Protein AF-A0A7A7B382-F1 (afdb_monomer_lite)

pLDDT: mean 95.27, std 3.81, range [75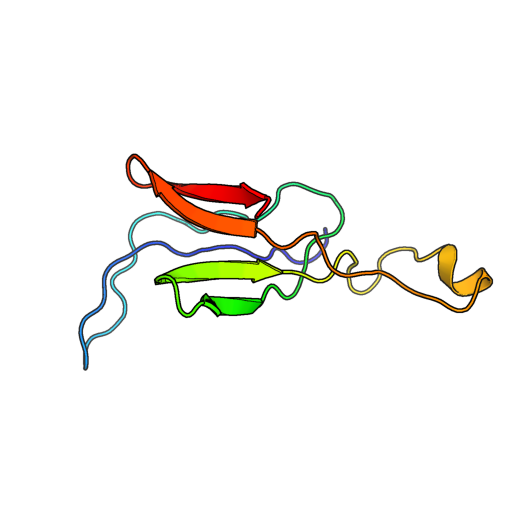.19, 98.69]

Sequence (88 aa):
NLFQSGVLAGSWKPGSVFALKGGFEELDYGHDFYAPQSMLAEDGRRIIMAWMNMWDSPVPTRSEAWAGCLTLPREVFERDGRLCQRPV

Structure (mmCIF, N/CA/C/O backbone):
data_AF-A0A7A7B382-F1
#
_entry.id   AF-A0A7A7B382-F1
#
loop_
_atom_site.group_PDB
_atom_site.id
_atom_site.type_symbol
_atom_site.label_atom_id
_atom_site.label_alt_id
_atom_site.label_comp_id
_atom_site.label_asym_id
_atom_site.label_entity_id
_atom_site.label_seq_id
_atom_site.pdbx_PDB_ins_code
_atom_site.Cartn_x
_atom_site.Cartn_y
_atom_site.Cartn_z
_atom_site.occupancy
_atom_site.B_iso_or_equiv
_atom_site.auth_seq_id
_atom_site.auth_comp_id
_atom_site.auth_asym_id
_atom_site.auth_atom_id
_atom_site.pdbx_PDB_model_num
ATOM 1 N N . ASN A 1 1 ? 11.871 -5.499 -3.504 1.00 75.19 1 ASN A N 1
ATOM 2 C CA . ASN A 1 1 ? 11.275 -4.771 -2.370 1.00 75.19 1 ASN A CA 1
ATOM 3 C C . ASN A 1 1 ? 12.364 -4.465 -1.346 1.00 75.19 1 ASN A C 1
ATOM 5 O O . ASN A 1 1 ? 12.749 -5.352 -0.593 1.00 75.19 1 ASN A O 1
ATOM 9 N N . LEU A 1 2 ? 12.950 -3.263 -1.413 1.00 84.81 2 LEU A N 1
ATOM 10 C CA . LEU A 1 2 ? 14.028 -2.825 -0.508 1.00 84.81 2 LEU A CA 1
ATOM 11 C C . LEU A 1 2 ? 13.479 -2.121 0.741 1.00 84.81 2 LEU A C 1
ATOM 13 O O . LEU A 1 2 ? 14.072 -2.233 1.809 1.00 84.81 2 LEU A O 1
ATOM 17 N N . PHE A 1 3 ? 12.341 -1.434 0.608 1.00 92.56 3 PHE A N 1
ATOM 18 C CA . PHE A 1 3 ? 11.664 -0.728 1.689 1.00 92.56 3 PHE A CA 1
ATOM 19 C C . PHE A 1 3 ? 10.182 -1.098 1.698 1.00 92.56 3 PHE A C 1
ATOM 21 O O . PHE A 1 3 ? 9.450 -0.797 0.757 1.00 92.56 3 PHE A O 1
ATOM 28 N N . GLN A 1 4 ? 9.726 -1.715 2.781 1.00 94.88 4 GLN A N 1
ATOM 29 C CA . GLN A 1 4 ? 8.377 -2.251 2.878 1.00 94.88 4 GLN A CA 1
ATOM 30 C C . GLN A 1 4 ? 7.369 -1.152 3.213 1.00 94.88 4 GLN A C 1
ATOM 32 O O . GLN A 1 4 ? 7.562 -0.354 4.131 1.00 94.88 4 GLN A O 1
ATOM 37 N N . SER A 1 5 ? 6.249 -1.149 2.494 1.00 96.56 5 SER A N 1
ATOM 38 C CA . SER A 1 5 ? 5.063 -0.379 2.866 1.00 96.56 5 SER A CA 1
ATOM 39 C C . SER A 1 5 ? 4.054 -1.301 3.541 1.00 96.56 5 SER A C 1
ATOM 41 O O . SER A 1 5 ? 3.720 -2.360 3.011 1.00 96.56 5 SER A O 1
ATOM 43 N N . GLY A 1 6 ? 3.557 -0.904 4.708 1.00 95.94 6 GLY A N 1
ATOM 44 C CA . GLY A 1 6 ? 2.694 -1.758 5.517 1.00 95.94 6 GLY A CA 1
ATOM 45 C C . GLY A 1 6 ? 1.774 -0.989 6.449 1.00 95.94 6 GLY A C 1
ATOM 46 O O . GLY A 1 6 ? 1.692 0.239 6.404 1.00 95.94 6 GLY A O 1
ATOM 47 N N . VAL A 1 7 ? 1.069 -1.737 7.289 1.00 94.81 7 VAL A N 1
ATOM 48 C CA . VAL A 1 7 ? 0.086 -1.238 8.244 1.00 94.81 7 VAL A CA 1
ATOM 49 C C . VAL A 1 7 ? 0.485 -1.589 9.675 1.00 94.81 7 VAL A C 1
ATOM 51 O O . VAL A 1 7 ? 1.060 -2.640 9.950 1.00 94.81 7 VAL A O 1
ATOM 54 N N . LEU A 1 8 ? 0.143 -0.685 10.590 1.00 94.25 8 LEU A N 1
ATOM 55 C CA . LEU A 1 8 ? 0.103 -0.921 12.025 1.00 94.25 8 LEU A CA 1
ATOM 56 C C . LEU A 1 8 ? -1.361 -0.841 12.460 1.00 94.25 8 LEU A C 1
ATOM 58 O O . LEU A 1 8 ? -1.973 0.226 12.383 1.00 94.25 8 LEU A O 1
ATOM 62 N N . ALA A 1 9 ? -1.940 -1.965 12.879 1.00 93.31 9 ALA A N 1
ATOM 63 C CA . ALA A 1 9 ? -3.310 -2.000 13.380 1.00 93.31 9 ALA A CA 1
ATOM 64 C C . ALA A 1 9 ? -3.367 -1.504 14.831 1.00 93.31 9 ALA A C 1
ATOM 66 O O . ALA A 1 9 ? -2.393 -1.584 15.575 1.00 93.31 9 ALA A O 1
ATOM 67 N N . GLY A 1 10 ? -4.502 -0.959 15.261 1.00 94.31 10 GLY A N 1
ATOM 68 C CA . GLY A 1 10 ? -4.620 -0.403 16.604 1.00 94.31 10 GLY A CA 1
ATOM 69 C C . GLY A 1 10 ? -5.887 0.403 16.807 1.00 94.31 10 GLY A C 1
ATOM 70 O O . GLY A 1 10 ? -6.802 0.383 15.988 1.00 94.31 10 GLY A O 1
ATOM 71 N N . SER A 1 11 ? -5.938 1.102 17.932 1.00 95.31 11 SER A N 1
ATOM 72 C CA . SER A 1 11 ? -7.061 1.955 18.305 1.00 95.31 11 SER A CA 1
ATOM 73 C C . SER A 1 11 ? -6.583 3.363 18.614 1.00 95.31 11 SER A C 1
ATOM 75 O O . SER A 1 11 ? -5.467 3.582 19.084 1.00 95.31 11 SER A O 1
ATOM 77 N N . TRP A 1 12 ? -7.439 4.337 18.339 1.00 96.75 12 TRP A N 1
ATOM 78 C CA . TRP A 1 12 ? -7.117 5.738 18.537 1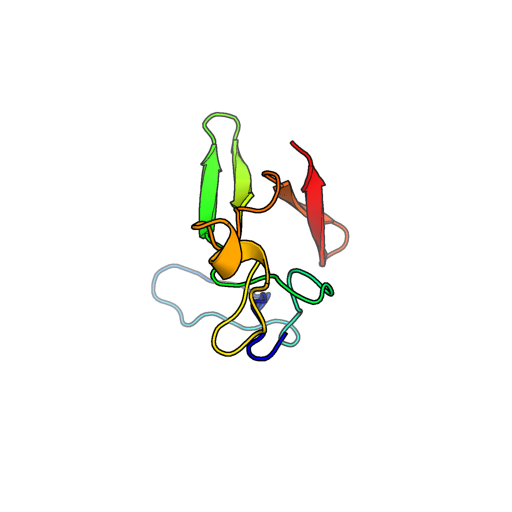.00 96.75 12 TRP A CA 1
ATOM 79 C C . TRP A 1 12 ? -8.355 6.529 18.921 1.00 96.75 12 TRP A C 1
ATOM 81 O O . TRP A 1 12 ? -9.464 6.226 18.476 1.00 96.75 12 TRP A O 1
ATOM 91 N N . LYS A 1 13 ? -8.154 7.546 19.756 1.00 97.44 13 LYS A N 1
ATOM 92 C CA . LYS A 1 13 ? -9.160 8.546 20.096 1.00 97.44 13 LYS A CA 1
ATOM 93 C C . LYS A 1 13 ? -8.542 9.936 19.924 1.00 97.44 13 LYS A C 1
ATOM 95 O O . LYS A 1 13 ? -7.342 10.093 20.155 1.00 97.44 13 LYS A O 1
ATOM 100 N N . PRO A 1 14 ? -9.336 10.960 19.573 1.00 97.69 14 PRO A N 1
ATOM 101 C CA . PRO A 1 14 ? -8.845 12.332 19.528 1.00 97.69 14 PRO A CA 1
ATOM 102 C C . PRO A 1 14 ? -8.139 12.724 20.833 1.00 97.69 14 PRO A C 1
ATOM 104 O O . PRO A 1 14 ? -8.678 12.528 21.920 1.00 97.69 14 PRO A O 1
ATOM 107 N N . GLY A 1 15 ? -6.916 13.247 20.718 1.00 97.62 15 GLY A N 1
ATOM 108 C CA . GLY A 1 15 ? -6.085 13.644 21.859 1.00 97.62 15 GLY A CA 1
ATOM 109 C C . GLY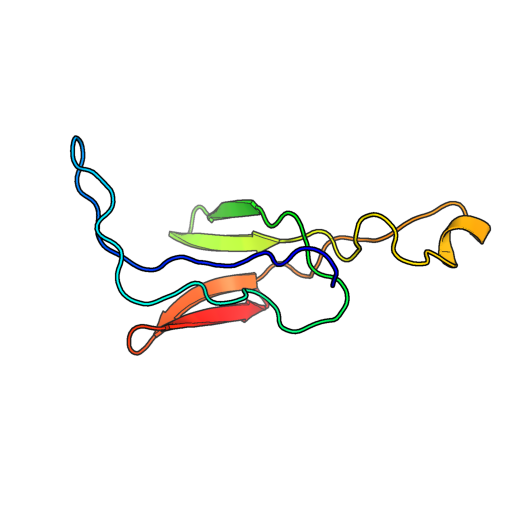 A 1 15 ? -5.308 12.511 22.543 1.00 97.62 15 GLY A C 1
ATOM 110 O O . GLY A 1 15 ? -4.551 12.793 23.467 1.00 97.62 15 GLY A O 1
ATOM 111 N N . SER A 1 16 ? -5.445 11.254 22.105 1.00 97.38 16 SER A N 1
ATOM 112 C CA . SER A 1 16 ? -4.648 10.135 22.620 1.00 97.38 16 SER A CA 1
ATOM 113 C C . SER A 1 16 ? -3.510 9.748 21.676 1.00 97.38 16 SER A C 1
ATOM 115 O O . SER A 1 16 ? -3.557 9.984 20.467 1.00 97.38 16 SER A O 1
ATOM 117 N N . VAL A 1 17 ? -2.500 9.074 22.229 1.00 97.38 17 VAL A N 1
ATOM 118 C CA . VAL A 1 17 ? -1.527 8.316 21.430 1.00 97.38 17 VAL A CA 1
ATOM 119 C C . VAL A 1 17 ? -2.245 7.127 20.780 1.00 97.38 17 VAL A C 1
ATOM 121 O O . VAL A 1 17 ? -3.206 6.591 21.341 1.00 97.38 17 VAL A O 1
ATOM 124 N N . PHE A 1 18 ? -1.811 6.738 19.581 1.00 97.50 18 PHE A N 1
ATOM 125 C CA . PHE A 1 18 ? -2.279 5.524 18.914 1.00 97.50 18 PHE A CA 1
ATOM 126 C C . PHE A 1 18 ? -1.870 4.287 19.725 1.00 97.50 18 PHE A C 1
ATOM 128 O O . PHE A 1 18 ? -0.685 4.058 19.967 1.00 97.50 18 PHE A O 1
ATOM 135 N N . ALA A 1 19 ? -2.847 3.492 20.153 1.00 97.19 19 ALA A N 1
ATOM 136 C CA . ALA A 1 19 ? -2.620 2.250 20.877 1.00 97.19 19 ALA A CA 1
ATOM 137 C C . ALA A 1 19 ? -2.481 1.096 19.878 1.00 97.19 19 ALA A C 1
ATOM 139 O O . ALA A 1 19 ? -3.479 0.593 19.353 1.00 97.19 19 ALA A O 1
ATOM 140 N N . LEU A 1 20 ? -1.233 0.706 19.615 1.00 95.94 20 LEU A N 1
ATOM 141 C CA . LEU A 1 20 ? -0.872 -0.369 18.694 1.00 95.94 20 LEU A CA 1
ATOM 142 C C . LEU A 1 20 ? -1.468 -1.716 19.132 1.00 95.94 20 LEU A C 1
ATOM 144 O O . LEU A 1 20 ? -1.434 -2.082 20.307 1.00 95.94 20 LEU A O 1
ATOM 148 N N . LYS A 1 21 ? -1.961 -2.476 18.158 1.00 92.56 21 LYS A N 1
ATOM 149 C CA . LYS A 1 21 ? -2.416 -3.857 18.294 1.00 92.56 21 LYS A CA 1
ATOM 150 C C . LYS A 1 21 ? -1.722 -4.697 17.222 1.00 92.56 21 LYS A C 1
ATOM 152 O O . LYS A 1 21 ? -2.043 -4.581 16.047 1.00 92.56 21 LYS A O 1
ATOM 157 N N . GLY A 1 22 ? -0.817 -5.577 17.641 1.00 89.19 22 GLY A N 1
ATOM 158 C CA . GLY A 1 22 ? -0.050 -6.426 16.724 1.00 89.19 22 GLY A CA 1
ATOM 159 C C . GLY A 1 22 ? 1.241 -5.770 16.230 1.00 89.19 22 GLY A C 1
ATOM 160 O O . GLY A 1 22 ? 1.732 -4.814 16.828 1.00 89.19 22 GLY A O 1
ATOM 161 N N . GLY A 1 23 ? 1.816 -6.348 15.178 1.00 93.50 23 GLY A N 1
ATOM 162 C CA . GLY A 1 23 ? 3.057 -5.886 14.559 1.00 93.50 23 GLY A CA 1
ATOM 163 C C . GLY A 1 23 ? 2.820 -5.177 13.229 1.00 93.50 23 GLY A C 1
ATOM 164 O O . GLY A 1 23 ? 1.685 -4.976 12.803 1.00 93.50 23 GLY A O 1
ATOM 165 N N . PHE A 1 24 ? 3.917 -4.807 12.576 1.00 95.81 24 PHE A N 1
ATOM 166 C CA . PHE A 1 24 ? 3.895 -4.347 11.193 1.00 95.81 24 PHE A CA 1
ATOM 167 C C . PHE A 1 24 ? 3.479 -5.490 10.261 1.00 95.81 24 PHE A C 1
ATOM 169 O O . PHE A 1 24 ? 4.049 -6.580 10.327 1.00 95.81 24 PHE A O 1
ATOM 176 N N . GLU A 1 25 ? 2.521 -5.224 9.379 1.00 94.69 25 GLU A N 1
ATOM 177 C CA . GLU A 1 25 ? 2.096 -6.147 8.325 1.00 94.69 25 GLU A CA 1
ATOM 178 C C . GLU A 1 25 ? 2.288 -5.488 6.956 1.00 94.69 25 GLU A C 1
ATOM 180 O O . GLU A 1 25 ? 1.813 -4.374 6.730 1.00 94.69 25 GLU A O 1
ATOM 185 N N . GLU A 1 26 ? 2.984 -6.157 6.034 1.00 96.25 26 GLU A N 1
ATOM 186 C CA . GLU A 1 26 ? 3.149 -5.668 4.660 1.00 96.25 26 GLU A CA 1
ATOM 187 C C . GLU A 1 26 ? 1.797 -5.563 3.943 1.00 96.25 26 GLU A C 1
ATOM 189 O O . GLU A 1 26 ? 0.946 -6.447 4.047 1.00 96.25 26 GLU A O 1
ATOM 194 N N . LEU A 1 27 ? 1.603 -4.477 3.189 1.00 96.25 27 LEU A N 1
ATOM 195 C CA . LEU A 1 27 ? 0.393 -4.276 2.387 1.00 96.25 27 LEU A CA 1
ATOM 196 C C . LEU A 1 27 ? 0.417 -5.090 1.089 1.00 96.25 27 LEU A C 1
ATOM 198 O O . LEU A 1 27 ? -0.637 -5.379 0.529 1.00 96.25 27 LEU A O 1
ATOM 202 N N . ASP A 1 28 ? 1.594 -5.439 0.589 1.00 96.75 28 ASP A N 1
ATOM 203 C CA . ASP A 1 28 ? 1.758 -6.204 -0.639 1.00 96.75 28 ASP A CA 1
ATOM 204 C C . ASP A 1 28 ? 3.053 -7.009 -0.546 1.00 96.75 28 ASP A C 1
ATOM 206 O O . ASP A 1 28 ? 4.110 -6.449 -0.266 1.00 96.75 28 ASP A O 1
ATOM 210 N N . TYR A 1 29 ? 2.951 -8.317 -0.777 1.00 95.06 29 TYR A N 1
ATOM 211 C CA . TYR A 1 29 ? 4.074 -9.255 -0.697 1.00 95.06 29 TYR A CA 1
ATOM 212 C C . TYR A 1 29 ? 4.839 -9.386 -2.028 1.00 95.06 29 TYR A C 1
ATOM 214 O O . TYR A 1 29 ? 5.654 -10.294 -2.201 1.00 95.06 29 TYR A O 1
ATOM 222 N N . GLY A 1 30 ? 4.539 -8.526 -3.002 1.00 93.62 30 GLY A N 1
ATOM 223 C CA . GLY A 1 30 ? 5.192 -8.472 -4.299 1.00 93.62 30 GLY A CA 1
ATOM 224 C C . GLY A 1 30 ? 6.579 -7.829 -4.265 1.00 93.62 30 GLY A C 1
ATOM 225 O O . GLY A 1 30 ? 7.038 -7.248 -3.277 1.00 93.62 30 GLY A O 1
ATOM 226 N N . HIS A 1 31 ? 7.269 -7.924 -5.402 1.00 93.38 31 HIS A N 1
ATOM 227 C CA . HIS A 1 31 ? 8.616 -7.378 -5.557 1.00 93.38 31 HIS A CA 1
ATOM 228 C C . HIS A 1 31 ? 8.642 -5.843 -5.583 1.00 93.38 31 HIS A C 1
ATOM 230 O O . HIS A 1 31 ? 9.585 -5.261 -5.040 1.00 93.38 31 HIS A O 1
ATOM 236 N N . ASP A 1 32 ? 7.608 -5.217 -6.152 1.00 93.94 32 ASP A N 1
ATOM 237 C CA . ASP A 1 32 ? 7.537 -3.781 -6.428 1.00 93.94 32 ASP A CA 1
ATOM 238 C C . ASP A 1 32 ? 6.192 -3.202 -5.977 1.00 93.94 32 ASP A C 1
ATOM 240 O O . ASP A 1 32 ? 5.195 -3.231 -6.702 1.00 93.94 32 ASP A O 1
ATOM 244 N N . PHE A 1 33 ? 6.177 -2.680 -4.751 1.00 96.31 33 PHE A N 1
ATOM 245 C CA . PHE A 1 33 ? 5.050 -1.965 -4.160 1.00 96.31 33 PHE A CA 1
ATOM 246 C C . PHE A 1 33 ? 5.577 -0.959 -3.138 1.00 96.31 33 PHE A C 1
ATOM 248 O O . PHE A 1 33 ? 6.139 -1.341 -2.108 1.00 96.31 33 PHE A O 1
ATOM 255 N N . TYR A 1 34 ? 5.396 0.332 -3.408 1.00 96.94 34 TYR A N 1
ATOM 256 C CA . TYR A 1 34 ? 5.900 1.380 -2.531 1.00 96.94 34 TYR A CA 1
ATOM 257 C C . TYR A 1 34 ? 5.040 2.644 -2.541 1.00 96.94 34 TYR A C 1
ATOM 259 O O . TYR A 1 34 ? 4.254 2.881 -3.457 1.00 96.94 34 TYR A O 1
ATOM 267 N N . ALA A 1 35 ? 5.206 3.465 -1.501 1.00 97.06 35 ALA A N 1
ATOM 268 C CA . ALA A 1 35 ? 4.537 4.753 -1.325 1.00 97.06 35 ALA A CA 1
ATOM 269 C C . ALA A 1 35 ? 3.008 4.701 -1.548 1.00 97.06 35 ALA A C 1
ATOM 271 O O . ALA A 1 35 ? 2.474 5.496 -2.327 1.00 97.06 35 ALA A O 1
ATOM 272 N N . PRO A 1 36 ? 2.280 3.768 -0.901 1.00 98.00 36 PRO A N 1
ATOM 273 C CA . PRO A 1 36 ? 0.840 3.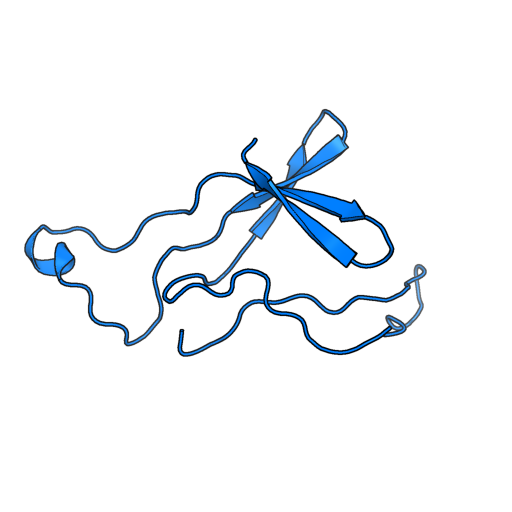697 -1.058 1.00 98.00 36 PRO A CA 1
ATOM 274 C C . PRO A 1 36 ? 0.160 4.941 -0.484 1.00 98.00 36 PRO A C 1
ATOM 276 O O . PRO A 1 36 ? 0.488 5.405 0.610 1.00 98.00 36 PRO A O 1
ATOM 279 N N . GLN A 1 37 ? -0.861 5.422 -1.184 1.00 98.56 37 GLN A N 1
ATOM 280 C CA . GLN A 1 37 ? -1.770 6.448 -0.689 1.00 98.56 37 GLN A CA 1
ATOM 281 C C . GLN A 1 37 ? -3.204 5.933 -0.775 1.00 98.56 37 GLN A C 1
ATOM 283 O O . GLN A 1 37 ? -3.585 5.284 -1.752 1.00 98.56 37 GLN A O 1
ATOM 288 N N . SER A 1 38 ? -4.004 6.226 0.255 1.00 98.25 38 SER A N 1
ATOM 289 C CA . SER A 1 38 ? -5.433 5.910 0.252 1.00 98.25 38 SER A CA 1
ATOM 290 C C . SER A 1 38 ? -6.308 7.156 0.295 1.00 98.25 38 SER A C 1
ATOM 292 O O . SER A 1 38 ? -5.928 8.178 0.867 1.00 98.25 38 SER A O 1
ATOM 294 N N . MET A 1 39 ? -7.507 7.035 -0.265 1.00 98.31 39 MET A N 1
ATOM 295 C CA . MET A 1 39 ? -8.566 8.038 -0.217 1.00 98.31 39 MET A CA 1
ATOM 296 C C . MET A 1 39 ? -9.881 7.405 0.244 1.00 98.31 39 MET A C 1
ATOM 298 O O . MET A 1 39 ? -10.099 6.206 0.068 1.00 98.31 39 MET A O 1
ATOM 302 N N . LEU A 1 40 ? -10.746 8.214 0.855 1.00 98.44 40 LEU A N 1
ATOM 303 C CA . LEU A 1 40 ? -12.130 7.835 1.130 1.00 98.44 40 LEU A CA 1
ATOM 304 C C . LEU A 1 40 ? -12.977 8.236 -0.083 1.00 98.44 40 LEU A C 1
ATOM 306 O O . LEU A 1 40 ? -13.012 9.415 -0.426 1.00 98.44 40 LEU A O 1
ATOM 310 N N . ALA A 1 41 ? -13.609 7.265 -0.737 1.00 97.94 41 ALA A N 1
ATOM 311 C CA . ALA A 1 41 ? -14.545 7.504 -1.828 1.00 97.94 41 ALA A CA 1
ATOM 312 C C . ALA A 1 41 ? -15.910 7.969 -1.292 1.00 97.94 41 ALA A C 1
ATOM 314 O O . ALA A 1 41 ? -16.241 7.741 -0.127 1.00 97.94 41 ALA A O 1
ATOM 315 N N . GLU A 1 42 ? -16.721 8.596 -2.148 1.00 98.00 42 GLU A N 1
ATOM 316 C CA . GLU A 1 42 ? -18.056 9.102 -1.782 1.00 98.00 42 GLU A CA 1
ATOM 317 C C . GLU A 1 42 ? -19.012 7.996 -1.310 1.00 98.00 42 GLU A C 1
ATOM 319 O O . GLU A 1 42 ? -19.874 8.237 -0.469 1.00 98.00 42 GLU A O 1
ATOM 324 N N . ASP A 1 43 ? -18.825 6.767 -1.796 1.00 97.44 43 ASP A N 1
ATOM 325 C CA . ASP A 1 43 ? -19.591 5.585 -1.386 1.00 97.44 43 ASP A CA 1
ATOM 326 C C . ASP A 1 43 ? -19.102 4.949 -0.068 1.00 97.44 43 ASP A C 1
ATOM 328 O O . ASP A 1 43 ? -19.579 3.886 0.333 1.00 97.44 43 ASP A O 1
ATOM 332 N N . GLY A 1 44 ? -18.152 5.592 0.617 1.00 98.06 44 GLY A N 1
ATOM 333 C CA . GLY A 1 44 ? -17.618 5.168 1.909 1.00 98.06 44 GLY A CA 1
ATOM 334 C C . GLY A 1 44 ? -16.474 4.155 1.834 1.00 98.06 44 GLY A C 1
ATOM 335 O O . GLY A 1 44 ? -15.894 3.828 2.873 1.00 98.06 44 GLY A O 1
ATOM 336 N N . ARG A 1 45 ? -16.092 3.673 0.645 1.00 98.25 45 ARG A N 1
ATOM 337 C CA . ARG A 1 45 ? -14.953 2.755 0.501 1.00 98.25 45 ARG A CA 1
ATOM 338 C C . ARG A 1 45 ? -13.623 3.477 0.697 1.00 98.25 45 ARG A C 1
ATOM 340 O O . ARG A 1 45 ? -13.436 4.611 0.257 1.00 98.25 45 ARG A O 1
ATOM 347 N N . ARG A 1 46 ? -12.649 2.792 1.301 1.00 98.50 46 ARG A N 1
ATOM 348 C CA . ARG A 1 46 ? -11.253 3.247 1.324 1.00 98.50 46 ARG A CA 1
ATOM 349 C C . ARG A 1 46 ? -10.505 2.630 0.151 1.00 98.50 46 ARG A C 1
ATOM 351 O O . ARG A 1 46 ? -10.287 1.424 0.137 1.00 98.50 46 ARG A O 1
ATOM 358 N N . ILE A 1 47 ? -10.107 3.451 -0.813 1.00 98.69 47 ILE A N 1
ATOM 359 C CA . ILE A 1 47 ? -9.391 3.004 -2.013 1.00 98.69 47 ILE A CA 1
ATOM 360 C C . ILE A 1 47 ? -7.906 3.311 -1.860 1.00 98.69 47 ILE A C 1
ATOM 362 O O . ILE A 1 47 ? -7.557 4.422 -1.468 1.00 98.69 47 ILE A O 1
ATOM 366 N N . ILE A 1 48 ? -7.043 2.344 -2.167 1.00 98.69 48 ILE A N 1
ATOM 367 C CA . ILE A 1 48 ? -5.583 2.468 -2.122 1.00 98.69 48 ILE A CA 1
ATOM 368 C C . ILE A 1 48 ? -4.974 2.205 -3.502 1.00 98.69 48 ILE A C 1
ATOM 370 O O . ILE A 1 48 ? -5.427 1.329 -4.241 1.00 98.69 48 ILE A O 1
ATOM 374 N N . MET A 1 49 ? -3.934 2.964 -3.833 1.00 98.62 49 MET A N 1
ATOM 375 C CA . MET A 1 49 ? -3.031 2.718 -4.959 1.00 98.62 49 MET A CA 1
ATOM 376 C C . MET A 1 49 ? -1.598 2.936 -4.485 1.00 98.62 49 MET A C 1
ATOM 378 O O . MET A 1 49 ? -1.359 3.716 -3.561 1.00 98.62 49 MET A O 1
ATOM 382 N N . ALA A 1 50 ? -0.651 2.255 -5.118 1.00 98.25 50 ALA A N 1
ATOM 383 C CA . ALA A 1 50 ? 0.767 2.381 -4.812 1.00 98.25 50 ALA A CA 1
ATOM 384 C C . ALA A 1 50 ? 1.596 2.464 -6.088 1.00 98.25 50 ALA A C 1
ATOM 386 O O . ALA A 1 50 ? 1.146 2.074 -7.165 1.00 98.25 50 ALA A O 1
ATOM 387 N N . TRP A 1 51 ? 2.821 2.949 -5.956 1.00 97.56 51 TRP A N 1
ATOM 388 C CA . TRP A 1 51 ? 3.810 2.918 -7.019 1.00 97.56 51 TRP A CA 1
ATOM 389 C C . TRP A 1 51 ? 4.380 1.502 -7.158 1.00 97.56 51 TRP A C 1
ATOM 391 O O . TRP A 1 51 ? 4.905 0.933 -6.201 1.00 97.56 51 TRP A O 1
ATOM 401 N N . MET A 1 52 ? 4.272 0.931 -8.357 1.00 96.12 52 MET A N 1
ATOM 402 C CA . MET A 1 52 ? 4.861 -0.357 -8.730 1.00 96.12 52 MET A CA 1
ATOM 403 C C . MET A 1 52 ? 6.291 -0.160 -9.225 1.00 96.12 52 MET A C 1
ATOM 405 O O . MET A 1 52 ? 6.577 -0.262 -10.420 1.00 96.12 52 MET A O 1
ATOM 409 N N . ASN A 1 53 ? 7.169 0.217 -8.303 1.00 94.12 53 ASN A N 1
ATOM 410 C CA . ASN A 1 53 ? 8.615 0.264 -8.481 1.00 94.12 53 ASN A CA 1
ATOM 411 C C . ASN A 1 53 ? 9.254 0.498 -7.101 1.00 94.12 53 ASN A C 1
ATOM 413 O O . ASN A 1 53 ? 8.559 0.695 -6.100 1.00 94.12 53 ASN A O 1
ATOM 417 N N . MET A 1 54 ? 10.579 0.554 -7.055 1.00 92.56 54 MET A N 1
ATOM 418 C CA . MET A 1 54 ? 11.316 0.850 -5.840 1.00 92.56 54 MET A CA 1
ATOM 419 C C . MET A 1 54 ? 12.581 1.646 -6.160 1.00 92.56 54 MET A C 1
ATOM 421 O O . MET A 1 54 ? 13.191 1.497 -7.221 1.00 92.56 54 MET A O 1
ATOM 425 N N . TRP A 1 55 ? 12.992 2.497 -5.220 1.00 87.50 55 TRP A N 1
ATOM 426 C CA . TRP A 1 55 ? 14.320 3.106 -5.238 1.00 87.50 55 TRP A CA 1
ATOM 427 C C . TRP A 1 55 ? 15.391 2.030 -5.436 1.00 87.50 55 TRP A C 1
ATOM 429 O O . TRP A 1 55 ? 15.265 0.927 -4.908 1.00 87.50 55 TRP A O 1
ATOM 439 N N . ASP A 1 56 ? 16.404 2.337 -6.242 1.00 86.56 56 ASP A N 1
ATOM 440 C CA . ASP A 1 56 ? 17.546 1.460 -6.533 1.00 86.56 56 ASP A CA 1
ATOM 441 C C . ASP A 1 56 ? 17.213 0.086 -7.151 1.00 86.56 56 ASP A C 1
ATOM 443 O O . ASP A 1 56 ? 18.092 -0.769 -7.272 1.00 86.56 56 ASP A O 1
ATOM 447 N N . SER A 1 57 ? 15.972 -0.136 -7.602 1.00 86.75 57 SER A N 1
ATOM 448 C CA . SER A 1 57 ? 15.613 -1.345 -8.352 1.00 86.75 57 SER A CA 1
ATOM 449 C C . SER A 1 57 ? 15.923 -1.202 -9.847 1.00 86.75 57 SER A C 1
ATOM 451 O O . SER A 1 57 ? 15.856 -0.095 -10.392 1.00 86.75 57 SER A O 1
ATOM 453 N N . PRO A 1 58 ? 16.282 -2.296 -10.546 1.00 90.00 58 PRO A N 1
ATOM 454 C CA . PRO A 1 58 ? 16.471 -2.264 -11.991 1.00 90.00 58 PRO A CA 1
ATOM 455 C C . PRO A 1 58 ? 15.192 -1.824 -12.709 1.00 90.00 58 PRO A C 1
ATOM 457 O O . PRO A 1 58 ? 14.125 -2.386 -12.484 1.00 90.00 58 PRO A O 1
ATOM 460 N N . VAL A 1 59 ? 15.308 -0.862 -13.630 1.00 92.81 59 VAL A N 1
ATOM 461 C CA . VAL A 1 59 ? 14.180 -0.365 -14.440 1.00 92.81 59 VAL A CA 1
ATOM 462 C C . VAL A 1 59 ? 14.506 -0.519 -15.933 1.00 92.81 59 VAL A C 1
ATOM 464 O O . VAL A 1 59 ? 14.937 0.451 -16.562 1.00 92.81 59 VAL A O 1
ATOM 467 N N . PRO A 1 60 ? 14.340 -1.718 -16.532 1.00 93.56 60 PRO A N 1
ATOM 468 C CA . PRO A 1 60 ? 14.656 -1.952 -17.948 1.00 93.56 60 PRO A CA 1
ATOM 469 C C . PRO A 1 60 ? 13.894 -1.020 -18.899 1.00 93.56 60 PRO A C 1
ATOM 471 O O . PRO A 1 60 ? 14.455 -0.542 -19.887 1.00 93.56 60 PRO A O 1
ATOM 474 N N . THR A 1 61 ? 12.653 -0.676 -18.542 1.00 95.44 61 THR A N 1
ATOM 475 C CA . THR A 1 61 ? 11.771 0.226 -19.302 1.00 95.44 61 THR A CA 1
ATOM 476 C C . THR A 1 61 ? 12.316 1.648 -19.417 1.00 95.44 61 THR A C 1
ATOM 478 O O . THR A 1 61 ? 11.866 2.414 -20.263 1.00 95.44 61 THR A O 1
ATOM 481 N N . ARG A 1 62 ? 13.340 2.020 -18.633 1.00 93.50 62 ARG A N 1
ATOM 482 C CA . ARG A 1 62 ? 14.040 3.300 -18.808 1.00 93.50 62 ARG A CA 1
ATOM 483 C C . ARG A 1 62 ? 14.619 3.429 -20.223 1.00 93.50 62 ARG A C 1
ATOM 485 O O . ARG A 1 62 ? 14.659 4.537 -20.749 1.00 93.50 62 ARG A O 1
ATOM 492 N N . SER A 1 63 ? 15.018 2.314 -20.845 1.00 97.19 63 SER A N 1
ATOM 493 C CA . SER A 1 63 ? 15.448 2.278 -22.254 1.00 97.19 63 SER A CA 1
ATOM 494 C C . SER A 1 63 ? 14.327 2.629 -23.245 1.00 97.19 63 SER A C 1
ATOM 496 O O . SER A 1 63 ? 14.605 3.086 -24.348 1.00 97.19 63 SER A O 1
ATOM 498 N N . GLU A 1 64 ? 13.071 2.503 -22.819 1.00 97.62 64 GLU A N 1
ATOM 499 C CA . GLU A 1 64 ? 11.851 2.858 -23.551 1.00 97.62 64 GLU A CA 1
ATOM 500 C C . GLU A 1 64 ? 11.288 4.229 -23.116 1.00 97.62 64 GLU A C 1
ATOM 502 O O . GLU A 1 64 ? 10.164 4.580 -23.462 1.00 97.62 64 GLU A O 1
ATOM 507 N N . ALA A 1 65 ? 12.060 5.016 -22.355 1.00 97.12 65 ALA A N 1
ATOM 508 C CA . ALA A 1 65 ? 11.704 6.349 -21.859 1.00 97.12 65 ALA A CA 1
ATOM 509 C C . ALA A 1 65 ? 10.528 6.413 -20.857 1.00 97.12 65 ALA A C 1
ATOM 511 O O . ALA A 1 65 ? 9.923 7.473 -20.684 1.00 97.12 65 ALA A O 1
ATOM 512 N N . TRP A 1 66 ? 10.242 5.327 -20.128 1.00 95.62 66 TRP A N 1
ATOM 513 C CA . TRP A 1 66 ? 9.262 5.323 -19.031 1.00 95.62 66 TRP A CA 1
ATOM 514 C C . TRP A 1 66 ? 9.713 4.454 -17.844 1.00 95.62 66 TRP A C 1
ATOM 516 O O . TRP A 1 66 ? 10.579 3.589 -17.972 1.00 95.62 66 TRP A O 1
ATOM 526 N N . ALA A 1 67 ? 9.174 4.696 -16.646 1.00 94.75 67 ALA A N 1
ATOM 527 C CA . ALA A 1 67 ? 9.615 4.002 -15.433 1.00 94.75 67 ALA A CA 1
ATOM 528 C C . ALA A 1 67 ? 8.487 3.808 -14.414 1.00 94.75 67 ALA A C 1
ATOM 530 O O . ALA A 1 67 ? 8.066 4.755 -13.748 1.00 94.75 67 ALA A O 1
ATOM 531 N N . GLY A 1 68 ? 8.082 2.551 -14.233 1.00 93.88 68 GLY A N 1
ATOM 532 C CA . GLY A 1 68 ? 7.060 2.158 -13.267 1.00 93.88 68 GLY A CA 1
ATOM 533 C C . GLY A 1 68 ? 5.644 2.565 -13.676 1.00 93.88 68 GLY A C 1
ATOM 534 O O . GLY A 1 68 ? 5.405 3.176 -14.717 1.00 93.88 68 GLY A O 1
ATOM 535 N N . CYS A 1 69 ? 4.692 2.202 -12.828 1.00 96.62 69 CYS A N 1
ATOM 536 C CA . CYS A 1 69 ? 3.278 2.532 -12.968 1.00 96.62 69 CYS A CA 1
ATOM 537 C C . CYS A 1 69 ? 2.616 2.564 -11.583 1.00 96.62 69 CYS A C 1
ATOM 539 O O . CYS A 1 69 ? 3.276 2.339 -10.566 1.00 96.62 69 CYS A O 1
ATOM 541 N N . LEU A 1 70 ? 1.321 2.867 -11.530 1.00 98.19 70 LEU A N 1
ATOM 542 C CA . LEU A 1 70 ? 0.519 2.636 -10.331 1.00 98.19 70 LEU A CA 1
ATOM 543 C C . LEU A 1 70 ? -0.061 1.219 -10.353 1.00 98.19 70 LEU A C 1
ATOM 545 O O . LEU A 1 70 ? -0.350 0.677 -11.420 1.00 98.19 70 LEU A O 1
ATOM 549 N N . THR A 1 71 ? -0.287 0.648 -9.171 1.00 98.38 71 THR A N 1
ATOM 550 C CA . THR A 1 71 ? -1.119 -0.549 -9.026 1.00 98.38 71 THR A CA 1
ATOM 551 C C . THR A 1 71 ? -2.543 -0.274 -9.500 1.00 98.38 71 THR A C 1
ATOM 553 O O . THR A 1 71 ? -3.004 0.869 -9.505 1.00 98.38 71 THR A O 1
ATOM 556 N N . LEU A 1 72 ? -3.301 -1.339 -9.775 1.00 98.38 72 LEU A N 1
ATOM 557 C CA . LEU A 1 72 ? -4.760 -1.228 -9.823 1.00 98.38 72 LEU A CA 1
ATOM 558 C C . LEU A 1 72 ? -5.292 -0.633 -8.504 1.00 98.38 72 LEU A C 1
ATOM 560 O O . LEU A 1 72 ? -4.708 -0.908 -7.446 1.00 98.38 72 LEU A O 1
ATOM 564 N N . PRO A 1 73 ? -6.384 0.152 -8.542 1.00 98.25 73 PRO A N 1
ATOM 565 C CA . PRO A 1 73 ? -7.058 0.595 -7.332 1.00 98.25 73 PRO A CA 1
ATOM 566 C C . PRO A 1 73 ? -7.614 -0.613 -6.579 1.00 98.25 73 PRO A C 1
ATOM 568 O O . PRO A 1 73 ? -8.215 -1.515 -7.170 1.00 98.25 73 PRO A O 1
ATOM 571 N N . ARG A 1 74 ? -7.408 -0.628 -5.263 1.00 98.62 74 ARG A N 1
ATOM 572 C CA . ARG A 1 74 ? -7.895 -1.692 -4.383 1.00 98.62 74 ARG A CA 1
ATOM 573 C C . ARG A 1 74 ? -8.758 -1.094 -3.288 1.00 98.62 74 ARG A C 1
ATOM 575 O O . ARG A 1 74 ? -8.373 -0.107 -2.666 1.00 98.62 74 ARG A O 1
ATOM 582 N N . GLU A 1 75 ? -9.904 -1.696 -3.025 1.00 98.69 75 GLU A N 1
ATOM 583 C CA . GLU A 1 75 ? -10.654 -1.431 -1.805 1.00 98.69 75 GLU A CA 1
ATOM 584 C C . GLU A 1 75 ? -9.950 -2.101 -0.628 1.00 98.69 75 GLU A C 1
ATOM 586 O O . GLU A 1 75 ? -9.642 -3.293 -0.676 1.00 98.69 75 GLU A O 1
ATOM 591 N N . VAL A 1 76 ? -9.730 -1.328 0.431 1.00 97.94 76 VAL A N 1
ATOM 592 C CA . VAL A 1 76 ? -9.200 -1.784 1.710 1.00 97.94 76 VAL A CA 1
ATOM 593 C C . VAL A 1 76 ? -10.350 -1.910 2.699 1.00 97.94 76 VAL A C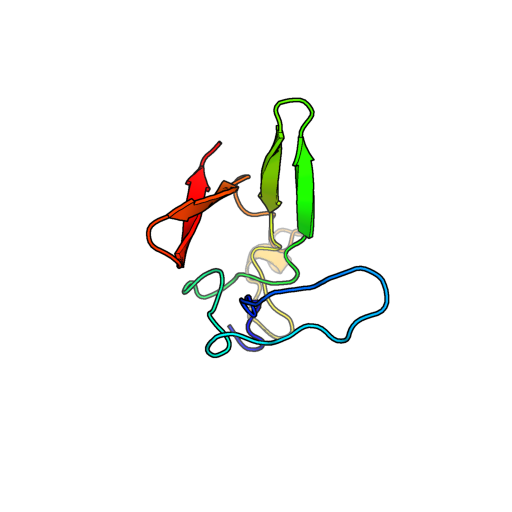 1
ATOM 595 O O . VAL A 1 76 ? -11.083 -0.948 2.930 1.00 97.94 76 VAL A O 1
ATOM 598 N N . PHE A 1 77 ? -10.482 -3.079 3.315 1.00 97.38 77 PHE A N 1
ATOM 599 C CA . PHE A 1 77 ? -11.536 -3.366 4.283 1.00 97.38 77 PHE A CA 1
ATOM 600 C C . PHE A 1 77 ? -11.013 -4.273 5.396 1.00 97.38 77 PHE A C 1
ATOM 602 O O . PHE A 1 77 ? -10.036 -4.993 5.213 1.00 97.38 77 PHE A O 1
ATOM 609 N N . GLU A 1 78 ? -11.656 -4.242 6.559 1.00 94.69 78 GLU A N 1
ATOM 610 C CA . GLU A 1 78 ? -11.328 -5.152 7.654 1.00 94.69 78 GLU A CA 1
ATOM 611 C C . GLU A 1 78 ? -12.215 -6.399 7.586 1.00 94.69 78 GLU A C 1
ATOM 613 O O . GLU A 1 78 ? -13.426 -6.307 7.370 1.00 94.69 78 GLU A O 1
ATOM 618 N N . ARG A 1 79 ? -11.619 -7.573 7.786 1.00 94.94 79 ARG A N 1
ATOM 619 C CA . ARG A 1 79 ? -12.332 -8.839 7.950 1.00 94.94 79 ARG A CA 1
ATOM 620 C C . ARG A 1 79 ? -11.601 -9.701 8.971 1.00 94.94 79 ARG A C 1
ATOM 622 O O . ARG A 1 79 ? -10.399 -9.909 8.851 1.00 94.94 79 ARG A O 1
ATOM 629 N N . ASP A 1 80 ? -12.327 -10.192 9.974 1.00 92.19 80 ASP A N 1
ATOM 630 C CA . ASP A 1 80 ? -11.795 -11.081 11.018 1.00 92.19 80 ASP A CA 1
ATOM 631 C C . ASP A 1 80 ? -10.539 -10.514 11.722 1.00 92.19 80 ASP A C 1
ATOM 633 O O . ASP A 1 80 ? -9.593 -11.233 12.038 1.00 92.19 80 ASP A O 1
ATOM 637 N N . GLY A 1 81 ? -10.517 -9.192 11.947 1.00 86.88 81 GLY A N 1
ATOM 638 C CA . GLY A 1 81 ? -9.403 -8.484 12.585 1.00 86.88 81 GLY A CA 1
ATOM 639 C C . GLY A 1 81 ? -8.172 -8.284 11.698 1.00 86.88 81 GLY A C 1
ATOM 640 O O . GLY A 1 81 ? -7.118 -7.914 12.215 1.00 86.88 81 GLY A O 1
ATOM 641 N N . ARG A 1 82 ? -8.284 -8.539 10.389 1.00 88.31 82 ARG A N 1
ATOM 642 C CA . ARG A 1 82 ? -7.214 -8.371 9.401 1.00 88.31 82 ARG A CA 1
ATOM 643 C C . ARG A 1 82 ? -7.591 -7.335 8.357 1.00 88.31 82 ARG A C 1
ATOM 645 O O . ARG A 1 82 ? -8.746 -7.252 7.941 1.00 88.31 82 ARG A O 1
ATOM 652 N N . LEU A 1 83 ? -6.592 -6.600 7.881 1.00 93.81 83 LEU A N 1
ATOM 653 C CA . LEU A 1 83 ? -6.749 -5.730 6.726 1.00 93.81 83 LEU A CA 1
ATOM 654 C C . LEU A 1 83 ? -6.724 -6.580 5.448 1.00 93.81 83 LEU A C 1
ATOM 656 O O . LEU A 1 83 ? -5.775 -7.319 5.192 1.00 93.81 83 LEU A O 1
ATOM 660 N N . CYS A 1 84 ? -7.775 -6.490 4.648 1.00 96.69 84 CYS A N 1
ATOM 661 C CA . CYS A 1 84 ? -7.925 -7.184 3.378 1.00 96.69 84 CYS A CA 1
ATOM 662 C C . CYS A 1 84 ? -8.003 -6.182 2.226 1.00 96.69 84 CYS A C 1
ATOM 664 O O . CYS A 1 84 ? -8.382 -5.023 2.406 1.00 96.69 84 CYS A O 1
ATOM 666 N N . GLN A 1 85 ? -7.642 -6.649 1.032 1.00 98.06 85 GLN A N 1
ATOM 667 C CA . GLN A 1 85 ? -7.671 -5.868 -0.200 1.00 98.06 85 GLN A CA 1
ATOM 668 C C . GLN A 1 85 ? -8.394 -6.643 -1.301 1.00 98.06 85 GLN A C 1
ATOM 670 O O . GLN A 1 85 ? -8.218 -7.856 -1.421 1.00 98.06 85 GLN A O 1
ATOM 675 N N . ARG A 1 86 ? -9.176 -5.945 -2.128 1.00 98.19 86 ARG A N 1
ATOM 676 C CA . ARG A 1 86 ? -9.740 -6.481 -3.379 1.00 98.19 86 ARG A CA 1
ATOM 677 C C . ARG A 1 86 ? -9.687 -5.427 -4.488 1.00 98.19 86 ARG A C 1
ATOM 679 O O . ARG A 1 86 ? -9.772 -4.247 -4.157 1.00 98.19 86 ARG A O 1
ATOM 686 N N . PRO A 1 87 ? -9.554 -5.804 -5.771 1.00 98.00 87 PRO A N 1
ATOM 687 C CA . PRO A 1 87 ? -9.734 -4.862 -6.875 1.00 98.00 87 PRO A CA 1
ATOM 688 C C . PRO A 1 87 ? -11.104 -4.173 -6.805 1.00 98.00 87 PRO A C 1
ATOM 690 O O . PRO A 1 87 ? -12.070 -4.785 -6.341 1.00 98.00 87 PRO A O 1
ATOM 693 N N . VAL A 1 88 ? -11.153 -2.908 -7.233 1.00 95.06 88 VAL A N 1
ATOM 694 C CA . VAL A 1 88 ? -12.397 -2.126 -7.381 1.00 95.06 88 VAL A CA 1
ATOM 695 C C . VAL A 1 88 ? -13.246 -2.641 -8.535 1.00 95.06 88 VAL A C 1
ATOM 697 O O . VAL A 1 88 ? -12.656 -3.010 -9.574 1.00 95.06 88 VAL A O 1
#

Radius of gyration: 15.51 Å; chains: 1; bounding box: 37×25×46 Å

InterPro domains:
  IPR013148 Glycosyl hydrolase family 32, N-terminal [PF00251] (3-87)
  IPR023296 Glycosyl hydrolase, five-bladed beta-propeller domain superfamily [G3DSA:2.115.10.20] (1-88)
  IPR023296 Glycosyl hydrolase, five-bladed beta-propeller domain superfamily [SSF75005] (7-88)
  IPR051214 Glycosyl Hydrolase 32 Enzymes [PTHR43101] (3-88)

Organism: Escherichia coli (NCBI:txid562)

Foldseek 3Di:
DVDFDFDFDADDDVPDDTGTDDDTDGPDPDPFWDDKDWDQDPVRWIKIKTWRHDPPDDAPCVVVVDGTDIDAIWTWDDDPNDIDI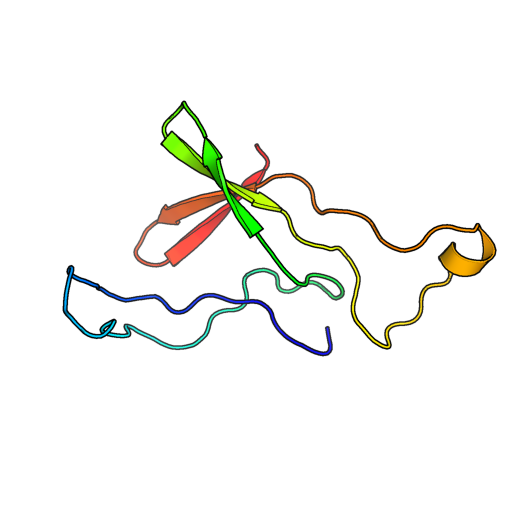DHD

Secondary structure (DSSP, 8-state):
--S--EEEEEE--TTSPPEEEEEEEES--SSS-EEEEEEE-TTS-EEEEEES--TT---GGGGGT----BPPPEEEEEETTEEEEEE-